Protein AF-A0AAD5GNE4-F1 (afdb_monomer_lite)

Sequence (108 aa):
MGVLAYNDERTSPVPPARIFKASILDSHILMPKLLPDAIKSIEFIEGDGGAGSIKQINFVGGFAKHQINEVDEKAFTYKYTLIEGIGISDKIEKVVEAYLLKNPDAYV

Secondary structure (DSSP, 8-state):
------------SS-HHHHHIIIIITHHHHHHHHSTTTEEEEEEEESSSSTT-EEEEEETTEEEEEEEEEEETTTTEEEEEEEEEESS-TT-S----EE----TT---

Structure (mmCIF, N/CA/C/O backbone):
data_AF-A0AAD5GNE4-F1
#
_entry.id   AF-A0AAD5GNE4-F1
#
loop_
_atom_site.group_PDB
_atom_site.id
_atom_site.type_symbol
_atom_site.label_atom_id
_atom_site.label_alt_id
_atom_site.label_comp_id
_atom_site.label_asym_id
_atom_site.label_entity_id
_atom_site.label_seq_id
_atom_site.pdbx_PDB_ins_code
_atom_site.Cartn_x
_atom_site.Cartn_y
_atom_site.Cartn_z
_atom_site.occupancy
_atom_site.B_iso_or_equiv
_atom_site.auth_seq_id
_atom_site.auth_comp_id
_atom_site.auth_asym_id
_atom_site.auth_atom_id
_atom_site.pdbx_PDB_model_num
ATOM 1 N N . MET A 1 1 ? -5.324 26.253 -1.222 1.00 50.12 1 MET A N 1
ATOM 2 C CA . MET A 1 1 ? -4.856 24.861 -1.374 1.00 50.12 1 MET A CA 1
ATOM 3 C C . MET A 1 1 ? -6.071 24.035 -1.757 1.00 50.12 1 MET A C 1
ATOM 5 O O . MET A 1 1 ? -7.040 24.057 -1.008 1.00 50.12 1 MET A O 1
ATOM 9 N N . GLY A 1 2 ? -6.096 23.466 -2.962 1.00 59.06 2 GLY A N 1
ATOM 10 C CA . GLY A 1 2 ? -7.225 22.678 -3.466 1.00 59.06 2 GLY A CA 1
ATOM 11 C C . GLY A 1 2 ? -6.877 21.197 -3.419 1.00 59.06 2 GLY A C 1
ATOM 12 O O . GLY A 1 2 ? -5.766 20.833 -3.778 1.00 59.06 2 GLY A O 1
ATOM 13 N N . VAL A 1 3 ? -7.806 20.352 -2.977 1.00 57.94 3 VAL A N 1
ATOM 14 C CA . VAL A 1 3 ? -7.612 18.898 -2.997 1.00 57.94 3 VAL A CA 1
ATOM 15 C C . VAL A 1 3 ? -7.878 18.403 -4.417 1.00 57.94 3 VAL A C 1
ATOM 17 O O . VAL A 1 3 ? -8.991 18.549 -4.919 1.00 57.94 3 VAL A O 1
ATOM 20 N N . LEU A 1 4 ? -6.866 17.828 -5.067 1.00 59.06 4 LEU A N 1
ATOM 21 C CA . LEU A 1 4 ? -7.044 17.107 -6.326 1.00 59.06 4 LEU A CA 1
ATOM 22 C C . LEU A 1 4 ? -7.479 15.674 -6.006 1.00 59.06 4 LEU A C 1
ATOM 24 O O . LEU A 1 4 ? -6.725 14.919 -5.398 1.00 59.06 4 LEU A O 1
ATOM 28 N N . ALA A 1 5 ? -8.702 15.313 -6.393 1.00 64.88 5 ALA A N 1
ATOM 29 C CA . ALA A 1 5 ? -9.207 13.948 -6.295 1.00 64.88 5 ALA A CA 1
ATOM 30 C C . ALA A 1 5 ? -9.084 13.262 -7.662 1.00 64.88 5 ALA A C 1
ATOM 32 O O . ALA A 1 5 ? -9.554 13.791 -8.668 1.00 64.88 5 ALA A O 1
ATOM 33 N N . TYR A 1 6 ? -8.452 12.091 -7.688 1.00 62.09 6 TYR A N 1
ATOM 34 C CA . TYR A 1 6 ? -8.328 11.242 -8.870 1.00 62.09 6 TYR A CA 1
ATOM 35 C C . TYR A 1 6 ? -8.924 9.874 -8.543 1.00 62.09 6 TYR A C 1
ATOM 37 O O . TYR A 1 6 ? -8.557 9.285 -7.530 1.00 62.09 6 TYR A O 1
ATOM 45 N N . ASN A 1 7 ? -9.839 9.392 -9.383 1.00 69.31 7 ASN A N 1
ATOM 46 C CA . ASN A 1 7 ? -10.442 8.066 -9.266 1.00 69.31 7 ASN A CA 1
ATOM 47 C C . ASN A 1 7 ? -10.035 7.238 -10.493 1.00 69.31 7 ASN A C 1
ATOM 49 O O . ASN A 1 7 ? -10.217 7.703 -11.618 1.00 69.31 7 ASN A O 1
ATOM 53 N N . ASP A 1 8 ? -9.482 6.042 -10.275 1.00 68.50 8 ASP A N 1
ATOM 54 C CA . ASP A 1 8 ? -9.087 5.099 -11.332 1.00 68.50 8 ASP A CA 1
ATOM 55 C C . ASP A 1 8 ? -9.820 3.780 -11.125 1.00 68.50 8 ASP A C 1
ATOM 57 O O . ASP A 1 8 ? -9.719 3.164 -10.064 1.00 68.50 8 ASP A O 1
ATOM 61 N N . GLU A 1 9 ? -10.527 3.328 -12.152 1.00 73.44 9 GLU A N 1
ATOM 62 C CA . GLU A 1 9 ? -11.246 2.061 -12.129 1.00 73.44 9 GLU A CA 1
ATOM 63 C C . GLU A 1 9 ? -10.582 1.092 -13.101 1.00 73.44 9 GLU A C 1
ATOM 65 O O . GLU A 1 9 ? -10.389 1.394 -14.280 1.00 73.44 9 GLU A O 1
ATOM 70 N N . ARG A 1 10 ? -10.215 -0.094 -12.607 1.00 67.19 10 ARG A N 1
ATOM 71 C CA . ARG A 1 10 ? -9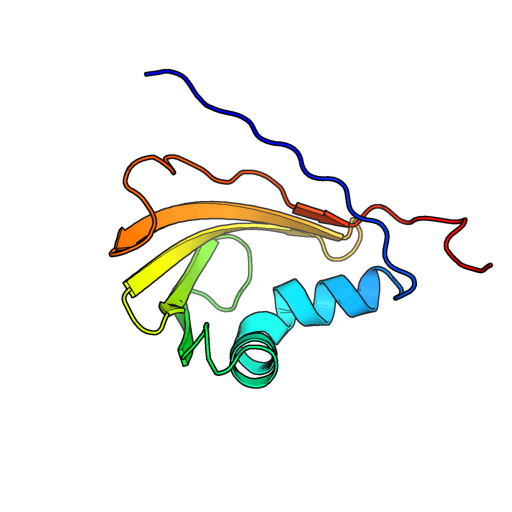.606 -1.149 -13.422 1.00 67.19 10 ARG A CA 1
ATOM 72 C C . ARG A 1 10 ? -10.311 -2.471 -13.207 1.00 67.19 10 ARG A C 1
ATOM 74 O O . ARG A 1 10 ? -10.571 -2.876 -12.077 1.00 67.19 10 ARG A O 1
ATOM 81 N N . THR A 1 11 ? -10.563 -3.174 -14.303 1.00 74.38 11 THR A N 1
ATOM 82 C CA . THR A 1 11 ? -11.110 -4.528 -14.280 1.00 74.38 11 THR A CA 1
ATOM 83 C C . THR A 1 11 ? -9.971 -5.547 -14.279 1.00 74.38 11 THR A C 1
ATOM 85 O O . THR A 1 11 ? -8.933 -5.356 -14.913 1.00 74.38 11 THR A O 1
ATOM 88 N N . SER A 1 12 ? -10.135 -6.638 -13.530 1.00 72.75 12 SER A N 1
ATOM 89 C CA . SER A 1 12 ? -9.175 -7.743 -13.503 1.00 72.75 12 SER A CA 1
ATOM 90 C C . SER A 1 12 ? -9.917 -9.078 -13.526 1.00 72.75 12 SER A C 1
ATOM 92 O O . SER A 1 12 ? -10.929 -9.204 -12.835 1.00 72.75 12 SER A O 1
ATOM 94 N N . PRO A 1 13 ? -9.417 -10.086 -14.264 1.00 78.50 13 PRO A N 1
ATOM 95 C CA . PRO A 1 13 ? -9.969 -11.441 -14.231 1.00 78.50 13 PRO A CA 1
ATOM 96 C C . PRO A 1 13 ? -9.620 -12.190 -12.933 1.00 78.50 13 PRO A C 1
ATOM 98 O O . PRO A 1 13 ? -10.119 -13.285 -12.682 1.00 78.50 13 PRO A O 1
ATOM 101 N N . VAL A 1 14 ? -8.731 -11.639 -12.097 1.00 79.50 14 VAL A N 1
ATOM 102 C CA . VAL A 1 14 ? -8.309 -12.274 -10.847 1.00 79.50 14 VAL A CA 1
ATOM 103 C C . VAL A 1 14 ? -9.326 -11.974 -9.735 1.00 79.50 14 VAL A C 1
ATOM 105 O O . VAL A 1 14 ? -9.743 -10.826 -9.585 1.00 79.50 14 VAL A O 1
ATOM 108 N N . PRO A 1 15 ? -9.703 -12.963 -8.897 1.00 83.88 15 PRO A N 1
ATOM 109 C CA . PRO A 1 15 ? -10.637 -12.738 -7.799 1.00 83.88 15 PRO A CA 1
ATOM 110 C C . PRO A 1 15 ? -10.190 -11.607 -6.850 1.00 83.88 15 PRO A C 1
ATOM 112 O O . PRO A 1 15 ? -9.011 -11.580 -6.473 1.00 83.88 15 PRO A O 1
ATOM 115 N N . PRO A 1 16 ? -11.113 -10.748 -6.366 1.00 80.31 16 PRO A N 1
ATOM 116 C CA . PRO A 1 16 ? -10.780 -9.595 -5.522 1.00 80.31 16 PRO A CA 1
ATOM 117 C C . PRO A 1 16 ? -9.948 -9.947 -4.289 1.00 80.31 16 PRO A C 1
ATOM 119 O O . PRO A 1 16 ? -8.957 -9.284 -4.014 1.00 80.31 16 PRO A O 1
ATOM 122 N N . ALA A 1 17 ? -10.268 -11.050 -3.605 1.00 84.62 17 ALA A N 1
ATOM 123 C CA . ALA A 1 17 ? -9.521 -11.503 -2.431 1.00 84.62 17 ALA A CA 1
ATOM 124 C C . ALA A 1 17 ? -8.044 -11.799 -2.733 1.00 84.62 17 ALA 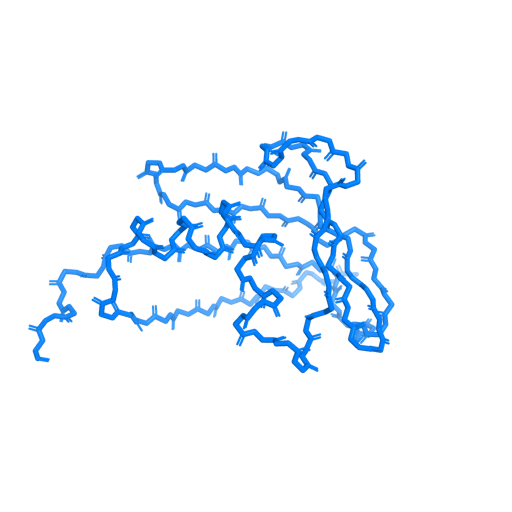A C 1
ATOM 126 O O . ALA A 1 17 ? -7.168 -11.524 -1.914 1.00 84.62 17 ALA A O 1
ATOM 127 N N . ARG A 1 18 ? -7.750 -12.339 -3.922 1.00 84.75 18 ARG A N 1
ATOM 128 C CA . ARG A 1 18 ? -6.380 -12.666 -4.325 1.00 84.75 18 ARG A CA 1
ATOM 129 C C . ARG A 1 18 ? -5.594 -11.407 -4.680 1.00 84.75 18 ARG A C 1
ATOM 131 O O . ARG A 1 18 ? -4.431 -11.315 -4.302 1.00 84.75 18 ARG A O 1
ATOM 138 N N . ILE A 1 19 ? -6.225 -10.446 -5.357 1.00 83.50 19 ILE A N 1
ATOM 139 C CA . ILE A 1 19 ? -5.610 -9.142 -5.642 1.00 83.50 19 ILE A CA 1
ATOM 140 C C . ILE A 1 19 ? -5.389 -8.376 -4.339 1.00 83.50 19 ILE A C 1
ATOM 142 O O . ILE A 1 19 ? -4.284 -7.908 -4.107 1.00 83.50 19 ILE A O 1
ATOM 146 N N . PHE A 1 20 ? -6.390 -8.305 -3.459 1.00 84.94 20 PHE A N 1
ATOM 147 C CA . PHE A 1 20 ? -6.281 -7.598 -2.182 1.00 84.94 20 PHE A CA 1
ATOM 148 C C . PHE A 1 20 ? -5.129 -8.148 -1.350 1.00 84.94 20 PHE A C 1
ATOM 150 O O . PHE A 1 20 ? -4.254 -7.406 -0.905 1.00 84.94 20 PHE A O 1
ATOM 157 N N . LYS A 1 21 ? -5.072 -9.476 -1.217 1.00 86.25 21 LYS A N 1
ATOM 158 C CA . LYS A 1 21 ? -3.976 -10.132 -0.519 1.00 86.25 21 LYS A CA 1
ATOM 159 C C . LYS A 1 21 ? -2.630 -9.813 -1.168 1.00 86.25 21 LYS A C 1
ATOM 161 O O . LYS A 1 21 ? -1.713 -9.422 -0.462 1.00 86.25 21 LYS A O 1
ATOM 166 N N . ALA A 1 22 ? -2.507 -9.914 -2.490 1.00 86.25 22 ALA A N 1
ATOM 167 C CA . ALA A 1 22 ? -1.225 -9.705 -3.158 1.00 86.25 22 ALA A CA 1
ATOM 168 C C . ALA A 1 22 ? -0.751 -8.237 -3.162 1.00 86.25 22 ALA A C 1
ATOM 170 O O . ALA A 1 22 ? 0.436 -7.959 -2.991 1.00 86.25 22 ALA A O 1
ATOM 171 N N . SER A 1 23 ? -1.674 -7.300 -3.375 1.00 82.25 23 SER A N 1
ATOM 172 C CA . SER A 1 23 ? -1.391 -5.877 -3.588 1.00 82.25 23 SER A CA 1
ATOM 173 C C . SER A 1 23 ? -1.430 -5.047 -2.310 1.00 82.25 23 SER A C 1
ATOM 175 O O . SER A 1 23 ? -0.800 -3.991 -2.277 1.00 82.25 23 SER A O 1
ATOM 177 N N . ILE A 1 24 ? -2.120 -5.508 -1.262 1.00 86.38 24 ILE A N 1
ATOM 178 C CA . ILE A 1 24 ? -2.241 -4.799 0.017 1.00 86.38 24 ILE A CA 1
ATOM 179 C C . ILE A 1 24 ? -1.511 -5.565 1.123 1.00 86.38 24 ILE A C 1
ATOM 181 O O . ILE A 1 24 ? -0.465 -5.096 1.577 1.00 86.38 24 ILE A O 1
ATOM 185 N N . LEU A 1 25 ? -1.991 -6.758 1.492 1.00 87.06 25 LEU A N 1
ATOM 186 C CA . LEU A 1 25 ? -1.492 -7.510 2.657 1.00 87.06 25 LEU A CA 1
ATOM 187 C C . LEU A 1 25 ? -0.037 -7.986 2.466 1.00 87.06 25 LEU A C 1
ATOM 189 O O . LEU A 1 25 ? 0.872 -7.588 3.192 1.00 87.06 25 LEU A O 1
ATOM 193 N N . ASP A 1 26 ? 0.215 -8.742 1.400 1.00 90.12 26 ASP A N 1
ATOM 194 C CA . ASP A 1 26 ? 1.515 -9.348 1.076 1.00 90.12 26 ASP A CA 1
ATOM 195 C C . ASP A 1 26 ? 2.379 -8.447 0.184 1.00 90.12 26 ASP A C 1
ATOM 197 O O . ASP A 1 26 ? 3.438 -8.843 -0.308 1.00 90.12 26 ASP A O 1
ATOM 201 N N . SER A 1 27 ? 1.941 -7.211 -0.041 1.00 87.00 27 SER A N 1
ATOM 202 C CA . SER A 1 27 ? 2.595 -6.275 -0.957 1.00 87.00 27 SER A CA 1
ATOM 203 C C . SER A 1 27 ? 4.057 -6.020 -0.617 1.00 87.00 27 SER A C 1
ATOM 205 O O . SER A 1 27 ? 4.873 -5.866 -1.521 1.00 87.00 27 SER A O 1
ATOM 207 N N . HIS A 1 28 ? 4.400 -6.035 0.670 1.00 87.19 28 HIS A N 1
ATOM 208 C CA . HIS A 1 28 ? 5.760 -5.825 1.142 1.00 87.19 28 HIS A CA 1
ATOM 209 C C . HIS A 1 28 ? 6.731 -6.941 0.721 1.00 87.19 28 HIS A C 1
ATOM 211 O O . HIS A 1 2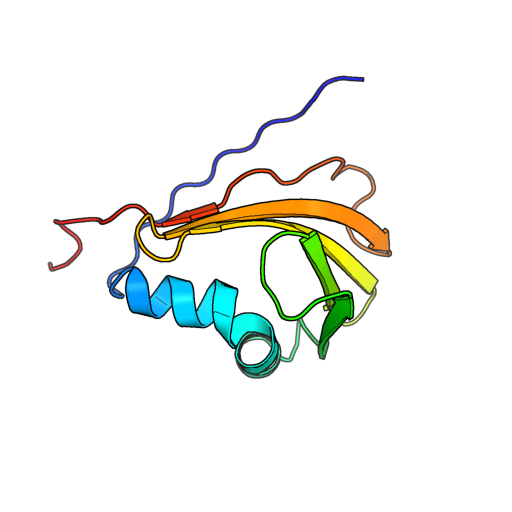8 ? 7.927 -6.710 0.565 1.00 87.19 28 HIS A O 1
ATOM 217 N N . ILE A 1 29 ? 6.197 -8.133 0.448 1.00 90.00 29 ILE A N 1
ATOM 218 C CA . ILE A 1 29 ? 6.946 -9.302 -0.019 1.00 90.00 29 ILE A CA 1
ATOM 219 C C . ILE A 1 29 ? 6.866 -9.420 -1.543 1.00 90.00 29 ILE A C 1
ATOM 221 O O . ILE A 1 29 ? 7.848 -9.773 -2.199 1.00 90.00 29 ILE A O 1
ATOM 225 N N . LEU A 1 30 ? 5.681 -9.182 -2.110 1.00 89.44 30 LEU A N 1
ATOM 226 C CA . LEU A 1 30 ? 5.391 -9.482 -3.509 1.00 89.44 30 LEU A CA 1
ATOM 227 C C . LEU A 1 30 ? 5.766 -8.347 -4.458 1.00 89.44 30 LEU A C 1
ATOM 229 O O . LEU A 1 30 ? 6.310 -8.628 -5.520 1.00 89.44 30 LEU A O 1
ATOM 233 N N . MET A 1 31 ? 5.515 -7.083 -4.105 1.00 86.62 31 MET A N 1
ATOM 234 C CA . MET A 1 31 ? 5.772 -5.959 -5.016 1.00 86.62 31 MET A CA 1
ATOM 235 C C . MET A 1 31 ? 7.248 -5.829 -5.416 1.00 86.62 31 MET A C 1
ATOM 237 O O . MET A 1 31 ? 7.492 -5.696 -6.614 1.00 86.62 31 MET A O 1
ATOM 241 N N . PRO A 1 32 ? 8.237 -5.959 -4.506 1.00 88.06 32 PRO A N 1
ATOM 242 C CA . PRO A 1 32 ? 9.646 -5.937 -4.908 1.00 88.06 32 PRO A CA 1
ATOM 243 C C . PRO A 1 32 ? 10.031 -7.100 -5.835 1.00 88.06 32 PRO A C 1
ATOM 245 O O . PRO A 1 32 ? 10.922 -6.971 -6.664 1.00 88.06 32 PRO A O 1
ATOM 248 N N . LYS A 1 33 ? 9.353 -8.251 -5.727 1.00 89.06 33 LYS A N 1
ATOM 249 C CA . LYS A 1 33 ? 9.600 -9.416 -6.596 1.00 89.06 33 LYS A CA 1
ATOM 250 C C . LYS A 1 33 ? 8.923 -9.287 -7.957 1.00 89.06 33 LYS A C 1
ATOM 252 O O . LYS A 1 33 ? 9.441 -9.796 -8.944 1.00 89.06 33 LYS A O 1
ATOM 257 N N . LEU A 1 34 ? 7.749 -8.660 -7.994 1.00 84.31 34 LEU A N 1
ATOM 258 C CA . LEU A 1 34 ? 6.963 -8.467 -9.211 1.00 84.31 34 LEU A CA 1
ATOM 259 C C . LEU A 1 34 ? 7.474 -7.289 -10.043 1.00 84.31 34 LEU A C 1
ATOM 261 O O . LEU A 1 34 ? 7.408 -7.342 -11.266 1.00 84.31 34 LEU A O 1
ATOM 265 N N . LEU A 1 35 ? 7.977 -6.242 -9.388 1.00 84.50 35 LEU A N 1
ATOM 266 C CA . LEU A 1 35 ? 8.476 -5.019 -10.016 1.00 84.50 35 LEU A CA 1
ATOM 267 C C . LEU A 1 35 ? 9.886 -4.671 -9.502 1.00 84.50 35 LEU A C 1
ATOM 269 O O . LEU A 1 35 ? 10.074 -3.587 -8.942 1.00 84.50 35 LEU A O 1
ATOM 273 N N . PRO A 1 36 ? 10.882 -5.556 -9.685 1.00 84.38 36 PRO A N 1
ATOM 274 C CA . PRO A 1 36 ? 12.224 -5.376 -9.121 1.00 84.38 36 PRO A CA 1
ATOM 275 C C . PRO A 1 36 ? 12.945 -4.136 -9.664 1.00 84.38 36 PRO A C 1
ATOM 277 O O . PRO A 1 36 ? 13.735 -3.517 -8.955 1.00 84.38 36 PRO A O 1
ATOM 280 N N . ASP A 1 37 ? 12.632 -3.732 -10.897 1.00 85.56 37 ASP A N 1
ATOM 281 C CA . ASP A 1 37 ? 13.228 -2.553 -11.532 1.00 85.56 37 ASP A CA 1
ATOM 282 C C . ASP A 1 37 ? 12.656 -1.231 -10.996 1.00 85.56 37 ASP A C 1
ATOM 284 O O . ASP A 1 37 ? 13.270 -0.177 -11.155 1.00 85.56 37 ASP A O 1
ATOM 288 N N . ALA A 1 38 ? 11.481 -1.263 -10.359 1.00 81.62 38 ALA A N 1
ATOM 289 C CA . ALA A 1 38 ? 10.810 -0.074 -9.836 1.00 81.62 38 ALA A CA 1
ATOM 290 C C . ALA A 1 38 ? 10.883 0.009 -8.305 1.00 81.62 38 ALA A C 1
ATOM 292 O O . ALA A 1 38 ? 11.128 1.087 -7.756 1.00 81.62 38 ALA A O 1
ATOM 293 N N . ILE A 1 39 ? 10.678 -1.117 -7.616 1.00 87.12 39 ILE A N 1
ATOM 294 C CA . ILE A 1 39 ? 10.544 -1.210 -6.160 1.00 87.12 39 ILE A CA 1
ATOM 295 C C . ILE A 1 39 ? 11.697 -2.046 -5.609 1.00 87.12 39 ILE A C 1
ATOM 297 O O . ILE A 1 39 ? 11.781 -3.247 -5.847 1.00 87.12 39 ILE A O 1
ATOM 301 N N . LYS A 1 40 ? 12.557 -1.411 -4.811 1.00 90.69 40 LYS A N 1
ATOM 302 C CA . LYS A 1 40 ? 13.691 -2.064 -4.142 1.00 90.69 40 LYS A CA 1
ATOM 303 C C . LYS A 1 40 ? 13.249 -2.835 -2.905 1.00 90.69 40 LYS A C 1
ATOM 305 O O . LYS A 1 40 ? 13.620 -3.990 -2.725 1.00 90.69 40 LYS A O 1
ATOM 310 N N . SER A 1 41 ? 12.471 -2.190 -2.043 1.00 91.94 41 SER A N 1
ATOM 311 C CA . SER A 1 41 ? 11.927 -2.812 -0.837 1.00 91.94 41 SER A CA 1
ATOM 312 C C . SER A 1 41 ? 10.679 -2.082 -0.370 1.00 91.94 41 SER A C 1
ATOM 314 O O . SER A 1 41 ? 10.387 -0.958 -0.787 1.00 91.94 41 SER A O 1
ATOM 316 N N . ILE A 1 42 ? 9.926 -2.752 0.490 1.00 92.56 42 ILE A N 1
ATOM 317 C CA . ILE A 1 42 ? 8.781 -2.185 1.182 1.00 92.56 42 ILE A CA 1
ATOM 318 C C . ILE A 1 42 ? 8.849 -2.676 2.618 1.00 92.56 42 ILE A C 1
ATOM 320 O O . ILE A 1 42 ? 8.941 -3.879 2.856 1.00 92.56 42 ILE A O 1
ATOM 324 N N . GLU A 1 43 ? 8.779 -1.750 3.559 1.00 93.12 43 GLU A N 1
ATOM 325 C CA . GLU A 1 43 ? 9.004 -2.018 4.975 1.00 93.12 43 GLU A CA 1
ATOM 326 C C . GLU A 1 43 ? 7.947 -1.302 5.815 1.00 93.12 43 GLU A C 1
ATOM 328 O O . GLU A 1 43 ? 7.482 -0.217 5.461 1.00 93.12 43 GLU A O 1
ATOM 333 N N . PHE A 1 44 ? 7.558 -1.907 6.935 1.00 93.69 44 PHE A N 1
ATOM 334 C CA . PHE A 1 44 ? 6.751 -1.233 7.947 1.00 93.69 44 PHE A CA 1
ATOM 335 C C . PHE A 1 44 ? 7.694 -0.537 8.922 1.00 93.69 44 PHE A C 1
ATOM 337 O O . PHE A 1 44 ? 8.487 -1.187 9.598 1.00 93.69 44 PHE A O 1
ATOM 344 N N . ILE A 1 45 ? 7.634 0.791 8.944 1.00 94.12 45 ILE A N 1
ATOM 345 C CA . ILE A 1 45 ? 8.408 1.626 9.867 1.00 94.12 45 ILE A CA 1
ATOM 346 C C . ILE A 1 45 ? 7.734 1.629 11.239 1.00 94.12 45 ILE A C 1
ATOM 348 O O . ILE A 1 45 ? 8.408 1.590 12.263 1.00 94.12 45 ILE A O 1
ATOM 352 N N . GLU A 1 46 ? 6.400 1.633 11.246 1.00 93.12 46 GLU A N 1
ATOM 353 C CA . GLU A 1 46 ? 5.582 1.542 12.451 1.00 93.12 46 GLU A CA 1
ATOM 354 C C . GLU A 1 46 ? 4.373 0.642 12.191 1.00 93.12 46 GLU A C 1
ATOM 356 O O . GLU A 1 46 ? 3.775 0.691 11.115 1.00 93.12 46 GLU A O 1
ATOM 361 N N . GLY A 1 47 ? 3.989 -0.149 13.191 1.00 91.62 47 GLY A N 1
ATOM 362 C CA . GLY A 1 47 ? 2.858 -1.071 13.101 1.00 91.62 47 GLY A CA 1
ATOM 363 C C . GLY A 1 47 ? 3.158 -2.364 12.340 1.00 91.62 47 GLY A C 1
ATOM 364 O O . GLY A 1 47 ? 4.298 -2.674 11.998 1.00 91.62 47 GLY A O 1
ATOM 365 N N . ASP A 1 48 ? 2.105 -3.143 12.118 1.00 88.94 48 ASP A N 1
ATOM 366 C CA . ASP A 1 48 ? 2.136 -4.510 11.585 1.00 88.94 48 ASP A CA 1
ATOM 367 C C . ASP A 1 48 ? 1.410 -4.652 10.234 1.00 88.94 48 ASP A C 1
ATOM 369 O O . ASP A 1 48 ? 1.250 -5.757 9.717 1.00 88.94 48 ASP A O 1
ATOM 373 N N . GLY A 1 49 ? 0.975 -3.531 9.652 1.00 84.75 49 GLY A N 1
ATOM 374 C CA . GLY A 1 49 ? 0.212 -3.487 8.405 1.00 84.75 49 GLY A CA 1
ATOM 375 C C . GLY A 1 49 ? -1.283 -3.227 8.579 1.00 84.75 49 GLY A C 1
ATOM 376 O O . GLY A 1 49 ? -1.976 -3.060 7.575 1.00 84.75 49 GLY A O 1
ATOM 377 N N . GLY A 1 50 ? -1.776 -3.123 9.818 1.00 89.69 50 GLY A N 1
ATOM 378 C CA . GLY A 1 50 ? -3.127 -2.645 10.118 1.00 89.69 50 GLY A CA 1
ATOM 379 C C . GLY A 1 50 ? -3.285 -1.120 10.036 1.00 89.69 50 GLY A C 1
ATOM 380 O O . GLY A 1 50 ? -2.338 -0.378 9.756 1.00 89.69 50 GLY A O 1
ATOM 381 N N . ALA A 1 51 ? -4.497 -0.635 10.320 1.00 91.06 51 ALA A N 1
ATOM 382 C CA . ALA A 1 51 ? -4.777 0.796 10.446 1.00 91.06 51 ALA A CA 1
ATOM 383 C C . ALA A 1 51 ? -3.871 1.455 11.505 1.00 91.06 51 ALA A C 1
ATOM 385 O O . ALA A 1 51 ? -3.642 0.903 12.578 1.00 91.06 51 ALA A O 1
ATOM 386 N N . GLY A 1 52 ? -3.345 2.634 11.188 1.00 90.50 52 GLY A N 1
ATOM 387 C CA . GLY A 1 52 ? -2.343 3.356 11.971 1.00 90.50 52 GLY A CA 1
ATOM 388 C C . GLY A 1 52 ? -0.894 3.038 11.594 1.00 90.50 52 GLY A C 1
ATOM 389 O O . GLY A 1 52 ? -0.015 3.830 11.921 1.00 90.50 52 GLY A O 1
ATOM 390 N N . SER A 1 53 ? -0.631 1.943 10.871 1.00 94.12 53 SER A N 1
ATOM 391 C CA . SER A 1 53 ? 0.736 1.568 10.486 1.00 94.12 53 SER A CA 1
ATOM 392 C C . SER A 1 53 ? 1.349 2.562 9.499 1.00 94.12 53 SER A C 1
ATOM 394 O O . SER A 1 53 ? 0.657 3.111 8.639 1.00 94.12 53 SER A O 1
ATOM 396 N N . ILE A 1 54 ? 2.667 2.736 9.563 1.00 93.56 54 ILE A N 1
ATOM 397 C CA . ILE A 1 54 ? 3.445 3.507 8.596 1.00 93.56 54 ILE A CA 1
ATOM 398 C C . ILE A 1 54 ? 4.267 2.545 7.752 1.00 93.56 54 ILE A C 1
ATOM 400 O O . ILE A 1 54 ? 5.110 1.799 8.246 1.00 93.56 54 ILE A O 1
ATOM 404 N N . LYS A 1 55 ? 4.041 2.598 6.445 1.00 92.50 55 LYS A N 1
ATOM 405 C CA . LYS A 1 55 ? 4.679 1.758 5.441 1.00 92.50 55 LYS A CA 1
ATOM 406 C C . LYS A 1 55 ? 5.560 2.608 4.538 1.00 92.50 55 LYS A C 1
ATOM 408 O O . LYS A 1 55 ? 5.064 3.533 3.900 1.00 92.50 55 LYS A O 1
ATOM 413 N N . GLN A 1 56 ? 6.839 2.274 4.436 1.00 93.06 56 GLN A N 1
ATOM 414 C CA . GLN A 1 56 ? 7.766 2.897 3.501 1.00 93.06 56 GLN A CA 1
ATOM 415 C C . GLN A 1 56 ? 7.959 2.017 2.266 1.00 93.06 56 GLN A C 1
ATOM 417 O O . GLN A 1 56 ? 8.188 0.816 2.372 1.00 93.06 56 GLN A O 1
ATOM 422 N N . ILE A 1 57 ? 7.876 2.621 1.086 1.00 91.44 57 ILE A N 1
ATOM 423 C CA . ILE A 1 57 ? 8.178 2.006 -0.204 1.00 91.44 57 ILE A CA 1
ATOM 424 C C . ILE A 1 57 ? 9.452 2.661 -0.722 1.00 91.44 57 ILE A C 1
ATOM 426 O O . ILE A 1 57 ? 9.484 3.874 -0.917 1.00 91.44 57 ILE A O 1
ATOM 430 N N . ASN A 1 58 ? 10.493 1.865 -0.945 1.00 90.75 58 ASN A N 1
ATOM 431 C CA . ASN A 1 58 ? 11.772 2.322 -1.471 1.00 90.75 58 ASN A CA 1
ATOM 432 C C . ASN A 1 58 ? 11.836 2.030 -2.973 1.00 90.75 58 ASN A C 1
ATOM 434 O O . ASN A 1 58 ? 11.768 0.875 -3.399 1.00 90.75 58 ASN A O 1
ATOM 438 N N . PHE A 1 59 ? 11.998 3.074 -3.775 1.00 88.38 59 PHE A N 1
ATOM 439 C CA . PHE A 1 59 ? 12.141 3.003 -5.226 1.00 88.38 59 PHE A CA 1
ATOM 440 C C . PHE A 1 59 ? 13.606 3.164 -5.631 1.00 88.38 59 PHE A C 1
ATOM 442 O O . PHE A 1 59 ? 14.468 3.526 -4.825 1.00 88.38 59 PHE A O 1
ATOM 449 N N . VAL A 1 60 ? 13.920 2.928 -6.906 1.00 81.75 60 VAL A N 1
ATOM 450 C CA . VAL A 1 60 ? 15.305 3.046 -7.386 1.00 81.75 60 VAL A CA 1
ATOM 451 C C . VAL A 1 60 ? 15.895 4.449 -7.178 1.00 81.75 60 VAL A C 1
ATOM 453 O O . VAL A 1 60 ? 17.078 4.535 -6.843 1.00 81.75 60 VAL A O 1
ATOM 456 N N . GLY A 1 61 ? 15.077 5.505 -7.261 1.00 82.75 61 GLY A N 1
ATOM 457 C CA . GLY A 1 61 ? 15.489 6.909 -7.119 1.00 82.75 61 GLY A CA 1
ATOM 458 C C . GLY A 1 61 ? 14.765 7.711 -6.030 1.00 82.75 61 GLY A C 1
ATOM 459 O O . GLY A 1 61 ? 14.726 8.934 -6.123 1.00 82.75 61 GLY A O 1
ATOM 460 N N . GLY A 1 62 ? 14.158 7.061 -5.034 1.00 86.94 62 GLY A N 1
ATOM 461 C CA . GLY A 1 62 ? 13.360 7.769 -4.033 1.00 86.94 62 GLY A CA 1
ATOM 462 C C . GLY A 1 62 ?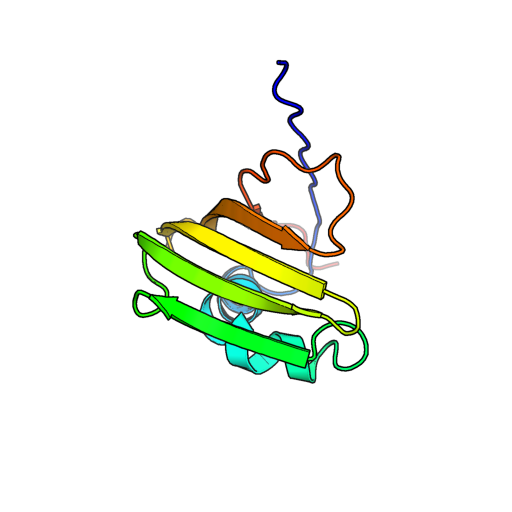 12.642 6.856 -3.046 1.00 86.94 62 GLY A C 1
ATOM 463 O O . GLY A 1 62 ? 12.849 5.643 -3.054 1.00 86.94 62 GLY A O 1
ATOM 464 N N . PHE A 1 63 ? 11.774 7.428 -2.216 1.00 89.50 63 PHE A N 1
ATOM 465 C CA . PHE A 1 63 ? 10.918 6.668 -1.303 1.00 89.50 63 PHE A CA 1
ATOM 466 C C . PHE A 1 63 ? 9.563 7.350 -1.097 1.00 89.50 63 PHE A C 1
ATOM 468 O O . PHE A 1 63 ? 9.456 8.562 -1.260 1.00 89.50 63 PHE A O 1
ATOM 475 N N . ALA A 1 64 ? 8.556 6.569 -0.700 1.00 89.25 64 ALA A N 1
ATOM 476 C CA . ALA A 1 64 ? 7.255 7.027 -0.203 1.00 89.25 64 ALA A CA 1
ATOM 477 C C . ALA A 1 64 ? 7.015 6.485 1.200 1.00 89.25 64 ALA A C 1
ATOM 479 O O . ALA A 1 64 ? 7.218 5.295 1.415 1.00 89.25 64 ALA A O 1
ATOM 480 N N . LYS A 1 65 ? 6.496 7.295 2.118 1.00 90.38 65 LYS A N 1
ATOM 481 C CA . LYS A 1 65 ? 5.898 6.833 3.371 1.00 90.38 65 LYS A CA 1
ATOM 482 C C . LYS A 1 65 ? 4.392 7.009 3.308 1.00 90.38 65 LYS A C 1
ATOM 484 O O . LYS A 1 65 ? 3.881 8.111 3.116 1.00 90.38 65 LYS A O 1
ATOM 489 N N . HIS A 1 66 ? 3.686 5.909 3.494 1.00 89.75 66 HIS A N 1
ATOM 490 C CA . HIS A 1 66 ? 2.239 5.851 3.551 1.00 89.75 66 HIS A CA 1
ATOM 491 C C . HIS A 1 66 ? 1.801 5.529 4.975 1.00 89.75 66 HIS A C 1
ATOM 493 O O . HIS A 1 66 ? 2.219 4.515 5.528 1.00 89.75 66 HIS A O 1
ATOM 499 N N . GLN A 1 67 ? 0.926 6.347 5.545 1.00 90.06 67 GLN A N 1
ATOM 500 C CA . GLN A 1 67 ? 0.179 5.979 6.740 1.00 90.06 67 GLN A CA 1
ATOM 501 C C . GLN A 1 67 ? -1.086 5.233 6.324 1.00 90.06 67 GLN A C 1
ATOM 503 O O . GLN A 1 67 ? -1.849 5.723 5.493 1.00 90.06 67 GLN A O 1
ATOM 508 N N . ILE A 1 68 ? -1.314 4.054 6.885 1.00 90.94 68 ILE A N 1
ATOM 509 C CA . ILE A 1 68 ? -2.514 3.258 6.645 1.00 90.94 68 ILE A CA 1
ATOM 510 C C . ILE A 1 68 ? -3.631 3.834 7.508 1.00 90.94 68 ILE A C 1
ATOM 512 O O . ILE A 1 68 ? -3.533 3.835 8.729 1.00 90.94 68 ILE A O 1
ATOM 516 N N . ASN A 1 69 ? -4.697 4.324 6.888 1.00 87.62 69 ASN A N 1
ATOM 517 C CA . ASN A 1 69 ? -5.849 4.857 7.612 1.00 87.62 69 ASN A CA 1
ATOM 518 C C . ASN A 1 69 ? -6.856 3.746 7.923 1.00 87.62 69 ASN A C 1
ATOM 520 O O . ASN A 1 69 ? -7.464 3.742 8.987 1.00 87.62 69 ASN A O 1
ATOM 524 N N . GLU A 1 70 ? -7.045 2.817 6.982 1.00 88.62 70 GLU A N 1
ATOM 525 C CA . GLU A 1 70 ? -8.069 1.778 7.068 1.00 88.62 70 GLU A CA 1
ATOM 526 C C . GLU A 1 70 ? -7.688 0.569 6.209 1.00 88.62 70 GLU A C 1
ATOM 528 O O . GLU A 1 70 ? -7.198 0.721 5.085 1.00 88.62 70 GLU A O 1
ATOM 533 N N . VAL A 1 71 ? -7.958 -0.625 6.733 1.00 89.50 71 VAL A N 1
ATOM 534 C CA . VAL A 1 71 ? -7.872 -1.895 6.008 1.00 89.50 71 VAL A CA 1
ATOM 535 C C . VAL A 1 71 ? -9.141 -2.680 6.315 1.00 89.50 71 VAL A C 1
ATOM 537 O O . VAL A 1 71 ? -9.364 -3.058 7.463 1.00 89.50 71 VAL A O 1
ATOM 540 N N . ASP A 1 72 ? -9.961 -2.935 5.299 1.00 88.06 72 ASP A N 1
ATOM 541 C CA . ASP A 1 72 ? -11.132 -3.803 5.405 1.00 88.06 72 ASP A CA 1
ATOM 542 C C . ASP A 1 72 ? -11.006 -4.955 4.402 1.00 88.06 72 ASP A C 1
ATOM 544 O O . ASP A 1 72 ? -11.228 -4.798 3.201 1.00 88.06 72 ASP A O 1
ATOM 548 N N . GLU A 1 73 ? -10.655 -6.137 4.907 1.00 85.88 73 GLU A N 1
ATOM 549 C CA . GLU A 1 73 ? -10.530 -7.361 4.110 1.00 85.88 73 GLU A CA 1
ATOM 550 C C . GLU A 1 73 ? -11.874 -7.909 3.611 1.00 85.88 73 GLU A C 1
ATOM 552 O O . GLU A 1 73 ? -11.905 -8.640 2.622 1.00 85.88 73 GLU A O 1
ATOM 557 N N . LYS A 1 74 ? -12.992 -7.583 4.273 1.00 85.81 74 LYS A N 1
ATOM 558 C CA . LYS A 1 74 ? -14.328 -8.049 3.865 1.00 85.81 74 LYS A CA 1
ATOM 559 C C . LYS A 1 74 ? -14.879 -7.189 2.736 1.00 85.81 74 LYS A C 1
ATOM 561 O O . LYS A 1 74 ? -15.472 -7.721 1.797 1.00 85.81 74 LYS A O 1
ATOM 566 N N . ALA A 1 75 ? -14.681 -5.877 2.839 1.00 84.94 75 ALA A N 1
ATOM 567 C CA . ALA A 1 75 ? -15.062 -4.909 1.817 1.00 84.94 75 ALA A CA 1
ATOM 568 C C . ALA A 1 75 ? -13.978 -4.706 0.743 1.00 84.94 75 ALA A C 1
ATOM 570 O O . ALA A 1 75 ? -14.196 -3.946 -0.198 1.00 84.94 75 ALA A O 1
ATOM 571 N N . PHE A 1 76 ? -12.816 -5.357 0.879 1.00 83.12 76 PHE A N 1
ATOM 572 C CA . PHE A 1 76 ? -11.633 -5.187 0.026 1.00 83.12 76 PHE A CA 1
ATOM 573 C C . PHE A 1 76 ? -11.250 -3.714 -0.181 1.00 83.12 76 PHE A C 1
ATOM 575 O O . PHE A 1 76 ? -10.919 -3.283 -1.289 1.00 83.12 76 PHE A O 1
ATOM 582 N N . THR A 1 77 ? -11.324 -2.941 0.902 1.00 84.31 77 THR A N 1
ATOM 583 C CA . THR A 1 77 ? -11.049 -1.504 0.906 1.00 84.31 77 THR A CA 1
ATOM 584 C C . THR A 1 77 ? -9.742 -1.233 1.635 1.00 84.31 77 THR A C 1
ATOM 586 O O . THR A 1 77 ? -9.473 -1.789 2.700 1.00 84.31 77 THR A O 1
ATOM 589 N N . TYR A 1 78 ? -8.913 -0.377 1.046 1.00 84.19 78 TYR A N 1
ATOM 590 C CA . TYR A 1 78 ? -7.650 0.050 1.632 1.00 84.19 78 TYR A CA 1
ATOM 591 C C . TYR A 1 78 ? -7.498 1.559 1.478 1.00 84.19 78 TYR A C 1
ATOM 593 O O . TYR A 1 78 ? -7.518 2.095 0.364 1.00 84.19 78 TYR A O 1
ATOM 601 N N . LYS A 1 79 ? -7.334 2.251 2.607 1.00 85.69 79 LYS A N 1
ATOM 602 C CA . LYS A 1 79 ? -7.139 3.700 2.644 1.00 85.69 79 LYS A CA 1
ATOM 603 C C . LYS A 1 79 ? -5.786 4.006 3.244 1.00 85.69 79 LYS A C 1
ATOM 605 O O . LYS A 1 79 ? -5.443 3.514 4.316 1.00 85.69 79 LYS A O 1
ATOM 610 N N . TYR A 1 80 ? -5.045 4.879 2.583 1.00 85.69 80 TYR A N 1
ATOM 611 C CA . TYR A 1 80 ? -3.764 5.356 3.069 1.00 85.69 80 TYR A CA 1
ATOM 612 C C . TYR A 1 80 ? -3.607 6.846 2.787 1.00 85.69 80 TYR A C 1
ATOM 614 O O . TYR A 1 80 ? -4.352 7.415 1.995 1.00 85.69 80 TYR A O 1
ATOM 622 N N . THR A 1 81 ? -2.652 7.470 3.463 1.00 84.62 81 THR A N 1
ATOM 623 C CA . THR A 1 81 ? -2.234 8.854 3.246 1.00 84.62 81 THR A CA 1
ATOM 624 C C . THR A 1 81 ? -0.747 8.849 2.932 1.00 84.62 81 THR A C 1
ATOM 626 O O . THR A 1 81 ? 0.029 8.248 3.670 1.00 84.62 81 THR A O 1
ATOM 629 N N . LEU A 1 82 ? -0.329 9.517 1.858 1.00 84.94 82 LEU A N 1
ATOM 630 C CA . LEU A 1 82 ? 1.086 9.812 1.629 1.00 84.94 82 LEU A CA 1
ATOM 631 C C . LEU A 1 82 ? 1.510 10.906 2.614 1.00 84.94 82 LEU A C 1
ATOM 633 O O . LEU A 1 82 ? 0.982 12.011 2.551 1.00 84.94 82 LEU A O 1
ATOM 637 N N . ILE A 1 83 ? 2.413 10.579 3.537 1.00 86.44 83 ILE A N 1
ATOM 638 C CA . ILE A 1 83 ? 2.869 11.504 4.588 1.00 86.44 83 ILE A CA 1
ATOM 639 C C . ILE A 1 83 ? 4.244 12.101 4.284 1.00 86.44 83 ILE A C 1
ATOM 641 O O . ILE A 1 83 ? 4.554 13.196 4.739 1.00 86.44 83 ILE A O 1
ATOM 645 N N . GLU A 1 84 ? 5.068 11.397 3.510 1.00 84.94 84 GLU A N 1
ATOM 646 C CA . GLU A 1 84 ? 6.396 11.853 3.111 1.00 84.94 84 GLU A CA 1
ATOM 647 C C . GLU A 1 84 ? 6.809 11.143 1.822 1.00 84.94 84 GLU A C 1
ATOM 649 O O . GLU A 1 84 ? 6.449 9.986 1.603 1.00 84.94 84 GLU A O 1
ATOM 654 N N . GLY A 1 85 ? 7.601 11.793 0.978 1.00 83.12 85 GLY A N 1
ATOM 655 C CA . GLY A 1 85 ? 8.262 11.105 -0.117 1.00 83.12 85 GLY A CA 1
ATOM 656 C C . GLY A 1 85 ? 9.253 11.983 -0.862 1.00 83.12 85 GLY A C 1
ATOM 657 O O . GLY A 1 85 ? 9.081 13.194 -0.953 1.00 83.12 85 GLY A O 1
ATOM 658 N N . ILE A 1 86 ? 10.296 11.352 -1.394 1.00 80.38 86 ILE A N 1
ATOM 659 C CA . ILE A 1 86 ? 11.335 11.986 -2.213 1.00 80.38 86 ILE A CA 1
ATOM 660 C C . ILE A 1 86 ? 11.353 11.287 -3.568 1.00 80.38 86 ILE A C 1
ATOM 662 O O . ILE A 1 86 ? 11.284 10.060 -3.627 1.00 80.38 86 ILE A O 1
ATOM 666 N N . GLY A 1 87 ? 11.439 12.053 -4.658 1.00 71.31 87 GLY A N 1
ATOM 667 C CA . GLY A 1 87 ? 11.411 11.511 -6.025 1.00 71.31 87 GLY A CA 1
ATOM 668 C C . GLY A 1 87 ? 10.013 11.099 -6.505 1.00 71.31 87 GLY A C 1
ATOM 669 O O . GLY A 1 87 ? 9.856 10.609 -7.620 1.00 71.31 87 GLY A O 1
ATOM 670 N N . ILE A 1 88 ? 8.993 11.330 -5.681 1.00 64.06 88 ILE A N 1
ATOM 671 C CA . ILE A 1 88 ? 7.580 11.297 -6.048 1.00 64.06 88 ILE A CA 1
ATOM 672 C C . ILE A 1 88 ? 7.254 12.737 -6.417 1.00 64.06 88 ILE A C 1
ATOM 674 O O . ILE A 1 88 ? 7.484 13.617 -5.596 1.00 64.06 88 ILE A O 1
ATOM 678 N N . SER A 1 89 ? 6.833 12.996 -7.656 1.00 55.56 89 SER A N 1
ATOM 679 C CA . SER A 1 89 ? 6.660 14.358 -8.186 1.00 55.56 89 SER A CA 1
ATOM 680 C C . SER A 1 89 ? 6.039 15.320 -7.163 1.00 55.56 89 SER A C 1
ATOM 682 O O . SER A 1 89 ? 5.042 14.944 -6.544 1.00 55.56 89 SER A O 1
ATOM 684 N N . ASP A 1 90 ? 6.541 16.559 -7.079 1.00 51.66 90 ASP A N 1
ATOM 685 C CA . ASP A 1 90 ? 6.147 17.628 -6.130 1.00 51.66 90 ASP A CA 1
ATOM 686 C C . ASP A 1 90 ? 4.639 17.992 -6.101 1.00 51.66 90 ASP A C 1
ATOM 688 O O . ASP A 1 90 ? 4.225 18.933 -5.432 1.00 51.66 90 ASP A O 1
ATOM 692 N N . LYS A 1 91 ? 3.797 17.288 -6.866 1.00 51.94 91 LYS A N 1
ATOM 693 C CA . LYS A 1 91 ? 2.368 17.545 -7.084 1.00 51.94 91 LYS A CA 1
ATOM 694 C C . LYS A 1 91 ? 1.426 16.543 -6.407 1.00 51.94 91 LYS A C 1
ATOM 696 O O . LYS A 1 91 ? 0.215 16.669 -6.576 1.00 51.94 91 LYS A O 1
ATOM 701 N N . ILE A 1 92 ? 1.932 15.536 -5.693 1.00 54.28 92 ILE A N 1
ATOM 702 C CA . ILE A 1 92 ? 1.083 14.517 -5.052 1.00 54.28 92 ILE A CA 1
ATOM 703 C C . ILE A 1 92 ? 0.924 14.864 -3.568 1.00 54.28 92 ILE A C 1
ATOM 705 O O . ILE A 1 92 ? 1.717 14.447 -2.734 1.00 54.28 92 ILE A O 1
ATOM 709 N N . GLU A 1 93 ? -0.109 15.646 -3.243 1.00 50.19 93 GLU A N 1
ATOM 710 C CA . GLU A 1 93 ? -0.409 16.055 -1.858 1.00 50.19 93 GLU A CA 1
ATOM 711 C C . GLU A 1 93 ? -1.192 14.990 -1.071 1.00 50.19 93 GLU A C 1
ATOM 713 O O . GLU A 1 93 ? -1.171 14.983 0.158 1.00 50.19 93 GLU A O 1
ATOM 718 N N . LYS A 1 94 ? -1.906 14.085 -1.755 1.00 50.19 94 LYS A N 1
ATOM 719 C CA . LYS A 1 94 ? -2.700 13.025 -1.122 1.00 50.19 94 LYS A CA 1
ATOM 720 C C . LYS A 1 94 ? -3.133 11.999 -2.165 1.00 50.19 94 LYS A C 1
ATOM 722 O O . LYS A 1 94 ? -3.671 12.378 -3.200 1.00 50.19 94 LYS A O 1
ATOM 727 N N . VAL A 1 95 ? -2.961 10.712 -1.884 1.00 54.22 95 VAL A N 1
ATOM 728 C CA . VAL A 1 95 ? -3.670 9.648 -2.611 1.00 54.22 95 VAL A CA 1
ATOM 729 C C . VAL A 1 95 ? -4.733 9.119 -1.665 1.00 54.22 95 VAL A C 1
ATOM 731 O O . VAL A 1 95 ? -4.411 8.814 -0.522 1.00 54.22 95 VAL A O 1
ATOM 734 N N . VAL A 1 96 ? -5.992 9.080 -2.097 1.00 50.69 96 VAL A N 1
ATOM 735 C CA . VAL A 1 96 ? -7.106 8.575 -1.290 1.00 50.69 96 VAL A CA 1
ATOM 736 C C . VAL A 1 96 ? -7.806 7.476 -2.072 1.00 50.69 96 VAL A C 1
ATOM 738 O O . VAL A 1 96 ? -8.173 7.690 -3.217 1.00 50.69 96 VAL A O 1
ATOM 741 N N . GL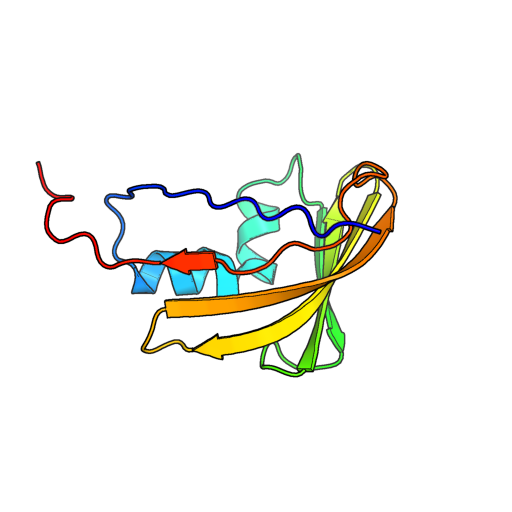U A 1 97 ? -7.992 6.350 -1.382 1.00 51.81 97 GLU A N 1
ATOM 742 C CA . GLU A 1 97 ? -8.871 5.221 -1.710 1.00 51.81 97 GLU A CA 1
ATOM 743 C C . GLU A 1 97 ? -8.475 4.342 -2.907 1.00 51.81 97 GLU A C 1
ATOM 745 O O . GLU A 1 97 ? -8.533 4.729 -4.067 1.00 51.81 97 GLU A O 1
ATOM 750 N N . ALA A 1 98 ? -8.136 3.085 -2.599 1.00 51.84 98 ALA A N 1
ATOM 751 C CA . ALA A 1 98 ? -8.177 1.989 -3.557 1.00 51.84 98 ALA A CA 1
ATOM 752 C C . ALA A 1 98 ? -9.366 1.081 -3.202 1.00 51.84 98 ALA A C 1
ATOM 754 O O . ALA A 1 98 ? -9.392 0.477 -2.125 1.00 51.84 98 ALA A O 1
ATOM 755 N N . TYR A 1 99 ? -10.341 0.989 -4.108 1.00 47.88 99 TYR A N 1
ATOM 756 C CA . TYR A 1 99 ? -11.466 0.058 -4.021 1.00 47.88 99 TYR A CA 1
ATOM 757 C C . TYR A 1 99 ? -11.223 -1.134 -4.946 1.00 47.88 99 TYR A C 1
ATOM 759 O O . TYR A 1 99 ? -10.982 -0.957 -6.140 1.00 47.88 99 TYR A O 1
ATOM 767 N N . LEU A 1 100 ? -11.333 -2.359 -4.427 1.00 54.62 100 LEU A N 1
ATOM 768 C CA . LEU A 1 100 ? -11.450 -3.550 -5.269 1.00 54.62 100 LEU A CA 1
ATOM 769 C C . LEU A 1 100 ? -12.923 -3.947 -5.359 1.00 54.62 100 LEU A C 1
ATOM 771 O O . LEU A 1 100 ? -13.438 -4.719 -4.551 1.00 54.62 100 LEU A O 1
ATOM 775 N N . LEU A 1 101 ? -13.615 -3.398 -6.355 1.00 43.47 101 LEU A N 1
ATOM 776 C CA . LEU A 1 101 ? -15.000 -3.754 -6.642 1.00 43.47 101 LEU A CA 1
ATOM 777 C C . LEU A 1 101 ? -15.068 -5.195 -7.179 1.00 43.47 101 LEU A C 1
ATOM 779 O O . LEU A 1 101 ? -14.307 -5.589 -8.065 1.00 43.47 101 LEU A O 1
ATOM 783 N N . LYS A 1 102 ? -15.993 -6.006 -6.646 1.00 41.34 102 LYS A N 1
ATOM 784 C CA . LYS A 1 102 ? -16.349 -7.307 -7.233 1.00 41.34 102 LYS A CA 1
ATOM 785 C C . LYS A 1 102 ? -16.904 -7.053 -8.631 1.00 41.34 102 LYS A C 1
ATOM 787 O O . LYS A 1 102 ? -17.985 -6.488 -8.740 1.00 41.34 102 LYS A O 1
ATOM 792 N N . ASN A 1 103 ? -16.208 -7.511 -9.668 1.00 43.78 103 ASN A N 1
ATOM 793 C CA . ASN A 1 103 ? -16.740 -7.484 -11.023 1.00 43.78 103 ASN A CA 1
ATOM 794 C C . ASN A 1 103 ? -17.359 -8.858 -11.349 1.00 43.78 103 ASN A C 1
ATOM 796 O O . ASN A 1 103 ? -16.609 -9.830 -11.467 1.00 43.78 103 ASN A O 1
ATOM 800 N N . PRO A 1 104 ? -18.697 -8.987 -11.436 1.00 44.16 104 PRO A N 1
ATOM 801 C CA . PRO A 1 104 ? -19.350 -10.261 -11.740 1.00 44.16 104 PRO A CA 1
ATOM 802 C C . PRO A 1 104 ? -19.167 -10.719 -13.199 1.00 44.16 104 PRO A C 1
ATOM 804 O O . PRO A 1 104 ? -19.362 -11.899 -13.470 1.00 44.16 104 PRO A O 1
ATOM 807 N N . ASP A 1 105 ? -18.712 -9.841 -14.102 1.00 44.59 105 ASP A N 1
ATOM 808 C CA . ASP A 1 105 ? -18.643 -10.105 -15.551 1.00 44.59 105 ASP A CA 1
ATOM 809 C C . ASP A 1 105 ? -17.226 -10.392 -16.093 1.00 44.59 105 ASP A C 1
ATOM 811 O O . ASP A 1 105 ? -16.997 -10.374 -17.298 1.00 44.59 105 ASP A O 1
ATOM 815 N N . ALA A 1 106 ? -16.236 -10.664 -15.234 1.00 40.75 106 ALA A N 1
ATOM 816 C CA . ALA A 1 106 ? -14.840 -10.841 -15.667 1.00 40.75 106 ALA A CA 1
ATOM 817 C C . ALA A 1 106 ? -14.491 -12.243 -16.227 1.00 40.75 106 ALA A C 1
ATOM 819 O O . ALA A 1 106 ? -13.312 -12.545 -16.408 1.00 40.75 106 ALA A O 1
ATOM 820 N N . TYR A 1 107 ? -15.488 -13.087 -16.513 1.00 35.59 107 TYR A N 1
ATOM 821 C CA . TYR A 1 107 ? -15.306 -14.342 -17.250 1.00 35.59 107 TYR A CA 1
ATOM 822 C C . TYR A 1 107 ? -16.010 -14.258 -18.606 1.00 35.59 107 TYR A C 1
ATOM 824 O O . TYR A 1 107 ? -17.166 -14.660 -18.739 1.00 35.59 107 TYR A O 1
ATOM 832 N N . VAL A 1 108 ? -15.285 -13.761 -19.608 1.00 35.97 108 VAL A N 1
ATOM 833 C CA . VAL A 1 108 ? -15.482 -14.132 -21.017 1.00 35.97 108 VAL A CA 1
ATOM 834 C C . VAL A 1 108 ? -14.149 -14.627 -21.549 1.00 35.97 108 VAL A C 1
ATOM 836 O O . VAL A 1 108 ? -13.139 -13.927 -21.309 1.00 35.97 108 VAL A O 1
#

Foldseek 3Di:
DDDDADDDDDDDLDFLLVCLCCCQVCVQPRVCVVCVQFWVGKDWPADDRAQQTWIWTDTPFKIWIKHWHHDDSVQSKTFIFTPDMDPPPPPPRTHGIDGDDDDPPSPD

pLDDT: mean 77.14, std 16.48, range [35.59, 94.12]

InterPro domains:
  IPR000916 Bet v I/Major latex protein [PF00407] (2-86)
  IPR023393 START-like domain superfamily [G3DSA:3.30.530.20] (1-96)
  IPR024949 Bet v I type allergen [PR00634] (3-23)
  IPR024949 Bet v I type allergen [PR00634] (26-36)
  IPR024949 Bet v I type allergen [PR00634] (62-81)
  IPR024949 Bet v I type allergen [PR00634] (81-94)
  IPR050279 Plant defense and hormone signaling protein [PTHR31213] (1-95)

Radius of gyration: 14.51 Å; chains: 1; bounding box: 35×39×34 Å

Organism: A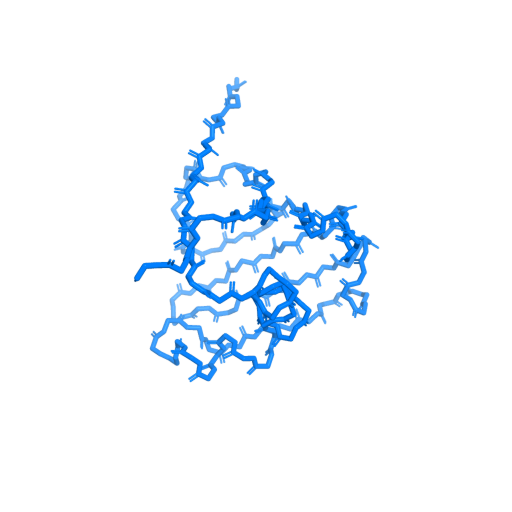mbrosia artemisiifolia (NCBI:txid4212)